Protein AF-W6TGZ0-F1 (afdb_monomer_lite)

Foldseek 3Di:
DDDAPPWDWADLVVLQVCCCPPPVDHDDSVLLVVLCVLLVQWDADPNDTTGIPVLSVLSSFDCVPPVSSVVSSVVSVVVVVVVVVSNVVRVVVVVVVVVVVVVVVVVVVVVVVVVVVVVVVVVVVVVVVVVVVVVVVVVD

Radius of gyration: 32.01 Å; chains: 1; bounding box: 74×24×92 Å

Sequence (140 aa):
MKIIGKTNLYKIGEVVEILKANFNYQKSKSHMCRKASLLNAYITYNNMRFIPECIIGELMTDITIKDLKSQTKANIAKKLAITKKEIQIYDNNIEISNTNDINEIIHETTMQLKQEITQLKQEIIQLKQTIKKQIFTHTK

Organism: NCBI:txid1432657

Structure (mmCIF, N/CA/C/O backbone)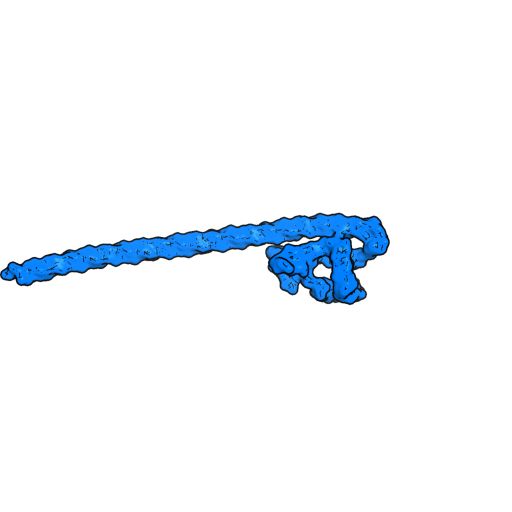:
data_AF-W6TGZ0-F1
#
_entry.id   AF-W6TGZ0-F1
#
loop_
_atom_site.group_PDB
_atom_site.id
_atom_site.type_symbol
_atom_site.label_atom_id
_atom_site.label_alt_id
_atom_site.label_comp_id
_atom_site.label_asym_id
_atom_site.label_entity_id
_atom_site.label_seq_id
_atom_site.pdbx_PDB_ins_code
_atom_site.Cartn_x
_atom_site.Cartn_y
_atom_site.Cartn_z
_atom_site.occupancy
_atom_site.B_iso_or_equiv
_atom_site.auth_seq_id
_atom_site.auth_comp_id
_atom_site.auth_asym_id
_atom_site.auth_atom_id
_atom_site.pdbx_PDB_model_num
ATOM 1 N N . MET A 1 1 ? -7.477 -6.170 -5.003 1.00 89.56 1 MET A N 1
ATOM 2 C CA . MET A 1 1 ? -7.249 -4.723 -4.909 1.00 89.56 1 MET A CA 1
ATOM 3 C C . MET A 1 1 ? -7.587 -4.305 -3.490 1.00 89.56 1 MET A C 1
ATOM 5 O O . MET A 1 1 ? -8.514 -4.872 -2.919 1.00 89.56 1 MET A O 1
ATOM 9 N N . LYS A 1 2 ? -6.837 -3.374 -2.901 1.00 90.88 2 LYS A N 1
ATOM 10 C CA . LYS A 1 2 ? -7.160 -2.767 -1.605 1.00 90.88 2 LYS A CA 1
ATOM 11 C C . LYS A 1 2 ? -7.305 -1.260 -1.791 1.00 90.88 2 LYS A C 1
ATOM 13 O O . LYS A 1 2 ? -6.448 -0.656 -2.423 1.00 90.88 2 LYS A O 1
ATOM 18 N N . ILE A 1 3 ? -8.371 -0.682 -1.249 1.00 91.75 3 ILE A N 1
ATOM 19 C CA . ILE A 1 3 ? -8.640 0.758 -1.306 1.00 91.75 3 ILE A CA 1
ATOM 20 C C . ILE A 1 3 ? -8.407 1.328 0.094 1.00 91.75 3 ILE A C 1
ATOM 22 O O . ILE A 1 3 ? -8.895 0.759 1.070 1.00 91.75 3 ILE A O 1
ATOM 26 N N . ILE A 1 4 ? -7.627 2.403 0.193 1.00 88.12 4 ILE A N 1
ATOM 27 C CA . ILE A 1 4 ? -7.352 3.122 1.444 1.00 88.12 4 ILE A CA 1
ATOM 28 C C . ILE A 1 4 ? -7.537 4.611 1.167 1.00 88.12 4 ILE A C 1
ATOM 30 O O . ILE A 1 4 ? -6.746 5.211 0.435 1.00 88.12 4 ILE A O 1
ATOM 34 N N . GLY A 1 5 ? -8.600 5.207 1.705 1.00 85.38 5 GLY A N 1
ATOM 35 C CA . GLY A 1 5 ? -9.010 6.558 1.328 1.00 85.38 5 GLY A CA 1
ATOM 36 C C . GLY A 1 5 ? -9.222 6.668 -0.186 1.00 85.38 5 GLY A C 1
ATOM 37 O O . GLY A 1 5 ? -10.085 5.997 -0.745 1.00 85.38 5 GLY A O 1
ATOM 38 N N . LYS A 1 6 ? -8.409 7.497 -0.852 1.00 87.12 6 LYS A N 1
ATOM 39 C CA . LYS A 1 6 ? -8.414 7.684 -2.319 1.00 87.12 6 LYS A CA 1
ATOM 40 C C . LYS A 1 6 ? -7.353 6.851 -3.051 1.00 87.12 6 LYS A C 1
ATOM 42 O O . LYS A 1 6 ? -7.227 6.950 -4.268 1.00 87.12 6 LYS A O 1
ATOM 47 N N . THR A 1 7 ? -6.578 6.051 -2.324 1.00 91.25 7 THR A N 1
ATOM 48 C CA . THR A 1 7 ? -5.452 5.295 -2.869 1.00 91.25 7 THR A CA 1
ATOM 49 C C . THR A 1 7 ? -5.857 3.863 -3.168 1.00 91.25 7 THR A C 1
ATOM 51 O O . THR A 1 7 ? -6.220 3.104 -2.267 1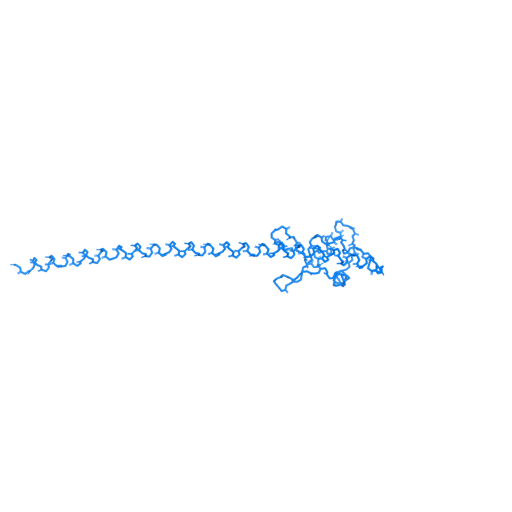.00 91.25 7 THR A O 1
ATOM 54 N N . ASN A 1 8 ? -5.673 3.458 -4.423 1.00 96.19 8 ASN A N 1
ATOM 55 C CA . ASN A 1 8 ? -5.792 2.067 -4.840 1.00 96.19 8 ASN A CA 1
ATOM 56 C C . ASN A 1 8 ? -4.430 1.367 -4.785 1.00 96.19 8 ASN A C 1
ATOM 58 O O . ASN A 1 8 ? -3.431 1.824 -5.349 1.00 96.19 8 ASN A O 1
ATOM 62 N N . LEU A 1 9 ? -4.406 0.231 -4.096 1.00 96.50 9 LEU A N 1
ATOM 63 C CA . LEU A 1 9 ? -3.248 -0.623 -3.889 1.00 96.50 9 LEU A CA 1
ATOM 64 C C . LEU A 1 9 ? -3.475 -1.987 -4.542 1.00 96.50 9 LEU A C 1
ATOM 66 O O . LEU A 1 9 ? -4.465 -2.676 -4.274 1.00 96.50 9 LEU A O 1
ATOM 70 N N . TYR A 1 10 ? -2.511 -2.414 -5.351 1.00 97.75 10 TYR A N 1
ATOM 71 C CA . TYR A 1 10 ? -2.601 -3.641 -6.135 1.00 97.75 10 TYR A CA 1
ATOM 72 C C . TYR A 1 10 ? -1.514 -4.639 -5.747 1.00 97.75 10 TYR A C 1
ATOM 74 O O . TYR A 1 10 ? -0.362 -4.285 -5.482 1.00 97.75 10 TYR A O 1
ATOM 82 N N . LYS A 1 11 ? -1.869 -5.923 -5.724 1.00 96.75 11 LYS A N 1
ATOM 83 C CA . LYS A 1 11 ? -0.897 -7.019 -5.664 1.00 96.75 11 LYS A CA 1
ATOM 84 C C . LYS A 1 11 ? -0.208 -7.149 -7.020 1.00 96.75 11 LYS A C 1
ATOM 86 O O . LYS A 1 11 ? -0.791 -6.852 -8.056 1.00 96.75 11 LYS A O 1
ATOM 91 N N . ILE A 1 12 ? 1.005 -7.702 -7.041 1.00 96.31 12 ILE A N 1
ATOM 92 C CA . ILE A 1 12 ? 1.791 -7.825 -8.283 1.00 96.31 12 ILE A CA 1
ATOM 93 C C . ILE A 1 12 ? 1.061 -8.582 -9.408 1.00 96.31 12 ILE A C 1
ATOM 95 O O . ILE A 1 12 ? 1.254 -8.266 -10.573 1.00 96.31 12 ILE A O 1
ATOM 99 N N . GLY A 1 13 ? 0.219 -9.569 -9.072 1.00 95.31 13 GLY A N 1
ATOM 100 C CA . GLY A 1 13 ? -0.593 -10.276 -10.069 1.00 95.31 13 GLY A CA 1
ATOM 101 C C . GLY A 1 13 ? -1.627 -9.364 -10.730 1.00 95.31 13 GLY A C 1
ATOM 102 O O . GLY A 1 13 ? -1.788 -9.405 -11.937 1.00 95.31 13 GLY A O 1
ATOM 103 N N . GLU A 1 14 ? -2.249 -8.481 -9.955 1.00 97.06 14 GLU A N 1
ATOM 104 C CA . GLU A 1 14 ? -3.238 -7.515 -10.446 1.00 97.06 14 GLU A CA 1
ATOM 105 C C . GLU A 1 14 ? -2.564 -6.440 -11.306 1.00 97.06 14 GLU A C 1
ATOM 107 O O . GLU A 1 14 ? -3.084 -6.061 -12.347 1.00 97.06 14 GLU A O 1
ATOM 112 N N . VAL A 1 15 ? -1.356 -6.014 -10.926 1.00 97.12 15 VAL A N 1
ATOM 113 C CA . VAL A 1 15 ? -0.543 -5.087 -11.727 1.00 97.12 15 VAL A CA 1
ATOM 114 C C . VAL A 1 15 ? -0.212 -5.664 -13.104 1.00 97.12 15 VAL A C 1
ATOM 116 O O . VAL A 1 15 ? -0.246 -4.932 -14.087 1.00 97.12 15 VAL A O 1
ATOM 119 N N . VAL A 1 16 ? 0.092 -6.964 -13.199 1.00 97.00 16 VAL A N 1
ATOM 120 C CA . VAL A 1 16 ? 0.333 -7.631 -14.493 1.00 97.00 16 VAL A CA 1
ATOM 121 C C . VAL A 1 16 ? -0.910 -7.557 -15.380 1.00 97.00 16 VAL A C 1
ATOM 123 O O . VAL A 1 16 ? -0.785 -7.226 -16.558 1.00 97.00 16 VAL A O 1
ATOM 126 N N . GLU A 1 17 ? -2.094 -7.814 -14.821 1.00 96.56 17 GLU A N 1
ATOM 127 C CA . GLU A 1 17 ? -3.350 -7.731 -15.574 1.00 96.56 17 GLU A CA 1
ATOM 128 C C . GLU A 1 17 ? -3.656 -6.296 -16.023 1.00 96.56 17 GLU A C 1
ATOM 130 O O . GLU A 1 17 ? -4.007 -6.088 -17.181 1.00 96.56 17 GLU A O 1
ATOM 135 N N . ILE A 1 18 ? -3.432 -5.292 -15.165 1.00 96.12 18 ILE A N 1
ATOM 136 C CA . ILE A 1 18 ? -3.604 -3.871 -15.519 1.00 96.12 18 ILE A CA 1
ATOM 137 C C . ILE A 1 18 ? -2.647 -3.466 -16.643 1.00 96.12 18 ILE A C 1
ATOM 139 O O . ILE A 1 18 ? -3.054 -2.822 -17.607 1.00 96.12 18 ILE A O 1
ATOM 143 N N . LEU A 1 19 ? -1.374 -3.854 -16.544 1.00 96.06 19 LEU A N 1
ATOM 144 C CA . LEU A 1 19 ? -0.369 -3.556 -17.565 1.00 96.06 19 LEU A CA 1
ATOM 145 C C . LEU A 1 19 ? -0.715 -4.192 -18.915 1.00 96.06 19 LEU A C 1
ATOM 147 O O . LEU A 1 19 ? -0.557 -3.560 -19.961 1.00 96.06 19 LEU A O 1
ATOM 151 N N . LYS A 1 20 ? -1.237 -5.419 -18.892 1.00 95.81 20 LYS A N 1
ATOM 152 C CA . LYS A 1 20 ? -1.714 -6.107 -20.089 1.00 95.81 20 LYS A CA 1
ATOM 153 C C . LYS A 1 20 ? -2.943 -5.416 -20.685 1.00 95.81 20 LYS A C 1
ATOM 155 O O . LYS A 1 20 ? -2.940 -5.142 -21.879 1.00 95.81 20 LYS A O 1
ATOM 160 N N . ALA A 1 21 ? -3.963 -5.134 -19.876 1.00 95.31 21 ALA A N 1
ATOM 161 C CA . ALA A 1 21 ? -5.237 -4.593 -20.346 1.00 95.31 21 ALA A CA 1
ATOM 162 C C . ALA A 1 21 ? -5.130 -3.136 -20.822 1.00 95.31 21 ALA A C 1
ATOM 164 O O . ALA A 1 21 ? -5.647 -2.799 -21.882 1.00 95.31 21 ALA A O 1
ATOM 165 N N . ASN A 1 22 ? -4.429 -2.285 -20.069 1.00 94.94 22 ASN A N 1
ATOM 166 C CA . ASN A 1 22 ? -4.457 -0.836 -20.290 1.00 94.94 22 ASN A CA 1
ATOM 167 C C . ASN A 1 22 ? -3.288 -0.333 -21.141 1.00 94.94 22 ASN A C 1
ATOM 169 O O . ASN A 1 22 ? -3.365 0.755 -21.704 1.00 94.94 22 ASN A O 1
ATOM 173 N N . PHE A 1 23 ? -2.197 -1.100 -21.223 1.00 91.25 23 PHE A N 1
ATOM 174 C CA . PHE A 1 23 ? -0.963 -0.658 -21.879 1.00 91.25 23 PHE A CA 1
ATOM 175 C C . PHE A 1 23 ? -0.411 -1.664 -22.894 1.00 91.25 23 PHE A C 1
ATOM 177 O O . PHE A 1 23 ? 0.671 -1.445 -23.438 1.00 91.25 23 PHE A O 1
ATOM 184 N N . ASN A 1 24 ? -1.112 -2.780 -23.135 1.00 93.44 24 ASN A N 1
ATOM 185 C CA . ASN A 1 24 ? -0.637 -3.891 -23.967 1.00 93.44 24 ASN A CA 1
ATOM 186 C C . ASN A 1 24 ? 0.777 -4.379 -23.571 1.00 93.44 24 ASN A C 1
ATOM 188 O O . ASN A 1 24 ? 1.559 -4.860 -24.394 1.00 93.44 24 ASN A O 1
ATOM 192 N N . TYR A 1 25 ? 1.139 -4.230 -22.292 1.00 93.56 25 TYR A N 1
ATOM 193 C CA . TYR A 1 25 ? 2.474 -4.531 -21.791 1.00 93.56 25 TYR A CA 1
ATOM 194 C C . TYR A 1 25 ? 2.486 -5.901 -21.114 1.00 93.56 25 TYR A C 1
ATOM 196 O O . TYR A 1 25 ? 2.219 -6.055 -19.921 1.00 93.56 25 TYR A O 1
ATOM 204 N N . GLN A 1 26 ? 2.804 -6.928 -21.902 1.00 93.31 26 GLN A N 1
ATOM 205 C CA . GLN A 1 26 ? 2.804 -8.317 -21.456 1.00 93.31 26 GLN A CA 1
ATOM 206 C C . GLN A 1 26 ? 4.167 -8.741 -20.898 1.00 93.31 26 GLN A C 1
ATOM 208 O O . GLN A 1 26 ? 5.152 -8.906 -21.622 1.00 93.31 26 GLN A O 1
ATOM 213 N N . LYS A 1 27 ? 4.226 -8.964 -19.583 1.00 92.62 27 LYS A N 1
ATOM 214 C CA . LYS A 1 27 ? 5.377 -9.568 -18.898 1.00 92.62 27 LYS A CA 1
ATOM 215 C C . LYS A 1 27 ? 4.906 -10.557 -17.842 1.00 92.62 27 LYS A C 1
ATOM 217 O O . LYS A 1 27 ? 3.827 -10.415 -17.277 1.00 92.62 27 LYS A O 1
ATOM 222 N N . SER A 1 28 ? 5.744 -11.545 -17.540 1.00 94.50 28 SER A N 1
ATOM 223 C CA . SER A 1 28 ? 5.446 -12.509 -16.483 1.00 94.50 28 SER A CA 1
ATOM 224 C C . SER A 1 28 ? 5.409 -11.843 -15.104 1.00 94.50 28 SER A C 1
ATOM 226 O O . SER A 1 28 ? 6.111 -10.861 -14.831 1.00 94.50 28 SER A O 1
ATOM 228 N N . LYS A 1 29 ? 4.650 -12.443 -14.183 1.00 94.88 29 LYS A N 1
ATOM 229 C CA . LYS A 1 29 ? 4.603 -12.034 -12.772 1.00 94.88 29 LYS A CA 1
ATOM 230 C C . LYS A 1 29 ? 5.988 -12.022 -12.118 1.00 94.88 29 LYS A C 1
ATOM 232 O O . LYS A 1 29 ? 6.280 -11.121 -11.337 1.00 94.88 29 LYS A O 1
ATOM 237 N N . SER A 1 30 ? 6.855 -12.983 -12.448 1.00 95.56 30 SER A N 1
ATOM 238 C CA . SER A 1 30 ? 8.229 -13.044 -11.928 1.00 95.56 30 SER A CA 1
ATOM 239 C C . SER A 1 30 ? 9.080 -11.870 -12.417 1.00 95.56 30 SER A C 1
ATOM 241 O O . SER A 1 30 ? 9.758 -11.224 -11.614 1.00 95.56 30 SER A O 1
ATOM 243 N N . HIS A 1 31 ? 8.987 -11.530 -13.705 1.00 94.69 31 HIS A N 1
ATOM 244 C CA . HIS A 1 31 ? 9.672 -10.373 -14.275 1.00 94.69 31 HIS A CA 1
ATOM 245 C C . HIS A 1 31 ? 9.170 -9.063 -13.649 1.00 94.69 31 HIS A C 1
ATOM 247 O O . HIS A 1 31 ? 9.975 -8.219 -13.254 1.00 94.69 31 HIS A O 1
ATOM 253 N N . MET A 1 32 ? 7.851 -8.900 -13.500 1.00 95.62 32 MET A N 1
ATOM 254 C CA . MET A 1 32 ? 7.270 -7.731 -12.828 1.00 95.62 32 MET A CA 1
ATOM 255 C C . MET A 1 32 ? 7.672 -7.639 -11.360 1.00 95.62 32 MET A C 1
ATOM 257 O O . MET A 1 32 ? 8.053 -6.561 -10.912 1.00 95.62 32 MET A O 1
ATOM 261 N N . CYS A 1 33 ? 7.695 -8.755 -10.631 1.00 95.50 33 CYS A N 1
ATOM 262 C CA . CYS A 1 33 ? 8.151 -8.779 -9.245 1.00 95.50 33 CYS A CA 1
ATOM 263 C C . CYS A 1 33 ? 9.597 -8.277 -9.120 1.00 95.50 33 CYS A C 1
ATOM 265 O O . CYS A 1 33 ? 9.876 -7.387 -8.314 1.00 95.50 33 CYS A O 1
ATOM 267 N N . ARG A 1 34 ? 10.509 -8.782 -9.966 1.00 95.19 34 ARG A N 1
ATOM 268 C CA . ARG A 1 34 ? 11.913 -8.344 -9.995 1.00 95.19 34 ARG A CA 1
ATOM 269 C C . ARG A 1 34 ? 12.040 -6.864 -10.353 1.00 95.19 34 ARG A C 1
ATOM 271 O O . ARG A 1 34 ? 12.814 -6.155 -9.715 1.00 95.19 34 ARG A O 1
ATOM 278 N N . LYS A 1 35 ? 11.281 -6.395 -11.346 1.00 95.25 35 LYS A N 1
ATOM 279 C CA . LYS A 1 35 ? 11.306 -4.996 -11.793 1.00 95.25 35 LYS A CA 1
ATOM 280 C C . LYS A 1 35 ? 10.788 -4.042 -10.714 1.00 95.25 35 LYS A C 1
ATOM 282 O O . LYS A 1 35 ? 11.465 -3.067 -10.404 1.00 95.25 35 LYS A O 1
ATOM 287 N N . ALA A 1 36 ? 9.658 -4.362 -10.087 1.00 96.50 36 ALA A N 1
ATOM 288 C CA . ALA A 1 36 ? 9.101 -3.589 -8.981 1.00 96.50 36 ALA A CA 1
ATOM 289 C C . ALA A 1 36 ? 10.064 -3.525 -7.782 1.00 96.50 36 ALA A C 1
ATOM 291 O O . ALA A 1 36 ? 10.279 -2.448 -7.228 1.00 96.50 36 ALA A O 1
ATOM 292 N N . SER A 1 37 ? 10.713 -4.644 -7.434 1.00 96.25 37 SER A N 1
ATOM 293 C CA . SER A 1 37 ? 11.757 -4.669 -6.399 1.00 96.25 37 SER A CA 1
ATOM 294 C C . SER A 1 37 ? 12.948 -3.795 -6.778 1.00 96.25 37 SER A C 1
ATOM 296 O O . SER A 1 37 ? 13.418 -3.007 -5.966 1.00 96.25 37 SER A O 1
ATOM 298 N N . LEU A 1 38 ? 13.418 -3.882 -8.026 1.00 95.88 38 LEU A N 1
ATOM 299 C CA . LEU A 1 38 ? 14.547 -3.083 -8.495 1.00 95.88 38 LEU A CA 1
ATOM 300 C C . LEU A 1 38 ? 14.259 -1.584 -8.406 1.00 95.88 38 LEU A C 1
ATOM 302 O O . LEU A 1 38 ? 15.168 -0.822 -8.080 1.00 95.88 38 LEU A O 1
ATOM 306 N N . LEU A 1 39 ? 13.029 -1.179 -8.721 1.00 96.75 39 LEU A N 1
ATOM 307 C CA . LEU A 1 39 ? 12.558 0.203 -8.720 1.00 96.75 39 LEU A CA 1
ATOM 308 C C . LEU A 1 39 ? 12.086 0.701 -7.343 1.00 96.75 39 LEU A C 1
ATOM 310 O O . LEU A 1 39 ? 11.732 1.870 -7.233 1.00 96.75 39 LEU A O 1
ATOM 314 N N . ASN A 1 40 ? 12.115 -0.139 -6.300 1.00 96.25 40 ASN A N 1
ATOM 315 C CA . ASN A 1 40 ? 11.563 0.164 -4.973 1.00 96.25 40 ASN A CA 1
ATOM 316 C C . ASN A 1 40 ? 10.088 0.609 -5.024 1.00 96.25 40 ASN A C 1
ATOM 318 O O . ASN A 1 40 ? 9.680 1.513 -4.304 1.00 96.25 40 ASN A O 1
ATOM 322 N N . ALA A 1 41 ? 9.287 -0.037 -5.874 1.00 97.38 41 ALA A N 1
ATOM 323 C CA . ALA A 1 41 ? 7.895 0.326 -6.147 1.00 97.38 41 ALA A CA 1
ATOM 324 C C . ALA A 1 41 ? 6.885 -0.182 -5.098 1.00 97.38 41 ALA A C 1
ATOM 326 O O . ALA A 1 41 ? 5.684 0.019 -5.245 1.00 97.38 41 ALA A O 1
ATOM 327 N N . TYR A 1 42 ? 7.335 -0.879 -4.056 1.00 97.44 42 TYR A N 1
ATOM 328 C CA . TYR A 1 42 ? 6.428 -1.458 -3.070 1.00 97.44 42 TYR A CA 1
ATOM 329 C C . TYR A 1 42 ? 6.131 -0.508 -1.913 1.00 97.44 42 TYR A C 1
ATOM 331 O O . TYR A 1 42 ? 7.022 0.151 -1.374 1.00 97.44 42 TYR A O 1
ATOM 339 N N . ILE A 1 43 ? 4.883 -0.548 -1.459 1.00 95.25 43 ILE A N 1
ATOM 340 C CA . ILE A 1 43 ? 4.459 -0.077 -0.146 1.00 95.25 43 ILE A CA 1
ATOM 341 C C . ILE A 1 43 ? 4.043 -1.279 0.704 1.00 95.25 43 ILE A C 1
ATOM 343 O O . ILE A 1 43 ? 3.404 -2.208 0.205 1.00 95.25 43 ILE A O 1
ATOM 347 N N . THR A 1 44 ? 4.426 -1.286 1.978 1.00 94.06 44 THR A N 1
ATOM 348 C CA . THR A 1 44 ? 3.977 -2.304 2.933 1.00 94.06 44 THR A CA 1
ATOM 349 C C . THR A 1 44 ? 2.789 -1.751 3.706 1.00 94.06 44 THR A C 1
ATOM 351 O O . THR A 1 44 ? 2.899 -0.679 4.293 1.00 94.06 44 THR A O 1
ATOM 354 N N . TYR A 1 45 ? 1.679 -2.483 3.717 1.00 90.94 45 TYR A N 1
ATOM 355 C CA . TYR A 1 45 ? 0.492 -2.172 4.511 1.00 90.94 45 TYR A CA 1
ATOM 356 C C . TYR A 1 45 ? -0.080 -3.472 5.081 1.00 90.94 45 TYR A C 1
ATOM 358 O O . TYR A 1 45 ? -0.225 -4.452 4.347 1.00 90.94 45 TYR A O 1
ATOM 366 N N . ASN A 1 46 ? -0.370 -3.515 6.383 1.00 88.88 46 ASN A N 1
ATOM 367 C CA . ASN A 1 46 ? -0.792 -4.724 7.111 1.00 88.88 46 ASN A CA 1
ATOM 368 C C . ASN A 1 46 ? 0.089 -5.952 6.794 1.00 88.88 46 ASN A C 1
ATOM 370 O O . ASN A 1 46 ? -0.416 -7.002 6.399 1.00 88.88 46 ASN A O 1
ATOM 374 N N . ASN A 1 47 ? 1.415 -5.792 6.893 1.00 90.50 47 ASN A N 1
ATOM 375 C CA . ASN A 1 47 ? 2.432 -6.822 6.614 1.00 90.50 47 ASN A CA 1
ATOM 376 C C . ASN A 1 47 ? 2.426 -7.412 5.189 1.00 90.50 47 ASN A C 1
ATOM 378 O O . ASN A 1 47 ? 3.151 -8.364 4.904 1.00 90.50 47 ASN A O 1
ATOM 382 N N . MET A 1 48 ? 1.664 -6.828 4.264 1.00 92.56 48 MET A N 1
ATOM 383 C CA . MET A 1 48 ? 1.618 -7.227 2.861 1.00 92.56 48 MET A CA 1
ATOM 384 C C . MET A 1 48 ? 2.189 -6.132 1.965 1.00 92.56 48 MET A C 1
ATOM 386 O O . MET A 1 48 ? 2.062 -4.942 2.248 1.00 92.56 48 MET A O 1
ATOM 390 N N . ARG A 1 49 ? 2.816 -6.540 0.857 1.00 94.94 49 ARG A N 1
ATOM 391 C CA . ARG A 1 49 ? 3.373 -5.621 -0.142 1.00 94.94 49 ARG A CA 1
ATOM 392 C C . ARG A 1 49 ? 2.368 -5.351 -1.251 1.00 94.94 49 ARG A C 1
ATOM 394 O O . ARG A 1 49 ? 1.834 -6.285 -1.851 1.00 94.94 49 ARG A O 1
ATOM 401 N N . PHE A 1 50 ? 2.198 -4.077 -1.562 1.00 97.38 50 PHE A N 1
ATOM 402 C CA . PHE A 1 50 ? 1.344 -3.583 -2.631 1.00 97.38 50 PHE A CA 1
ATOM 403 C C . PHE A 1 50 ? 2.097 -2.595 -3.518 1.00 97.38 50 PHE A C 1
ATOM 405 O O . PHE A 1 50 ? 3.145 -2.075 -3.137 1.00 97.38 50 PHE A O 1
ATOM 412 N N . ILE A 1 51 ? 1.546 -2.333 -4.696 1.00 97.69 51 ILE A N 1
ATOM 413 C CA . ILE A 1 51 ? 1.988 -1.300 -5.630 1.00 97.69 51 ILE A CA 1
ATOM 414 C C . ILE A 1 51 ? 0.827 -0.310 -5.780 1.00 97.69 51 ILE A C 1
ATOM 416 O O . ILE A 1 51 ? -0.275 -0.738 -6.137 1.00 97.69 51 ILE A O 1
ATOM 420 N N . PRO A 1 52 ? 1.033 0.982 -5.487 1.00 97.06 52 PRO A N 1
ATOM 421 C CA . PRO A 1 52 ? 0.021 2.003 -5.729 1.00 97.06 52 PRO A CA 1
ATOM 422 C C . PRO A 1 52 ? -0.279 2.194 -7.215 1.00 97.06 52 PRO A C 1
ATOM 424 O O . PRO A 1 52 ? 0.621 2.127 -8.051 1.00 97.06 52 PRO A O 1
ATOM 427 N N . GLU A 1 53 ? -1.535 2.496 -7.537 1.00 96.00 53 GLU A N 1
ATOM 428 C CA . GLU A 1 53 ? -1.978 2.745 -8.917 1.00 96.00 53 GLU A CA 1
ATOM 429 C C . GLU A 1 53 ? -1.138 3.800 -9.636 1.00 96.00 53 GLU A C 1
ATOM 431 O O . GLU A 1 53 ? -0.729 3.623 -10.782 1.00 96.00 53 GLU A O 1
ATOM 436 N N . CYS A 1 54 ? -0.832 4.883 -8.920 1.00 94.94 54 CYS A N 1
ATOM 437 C CA . CYS A 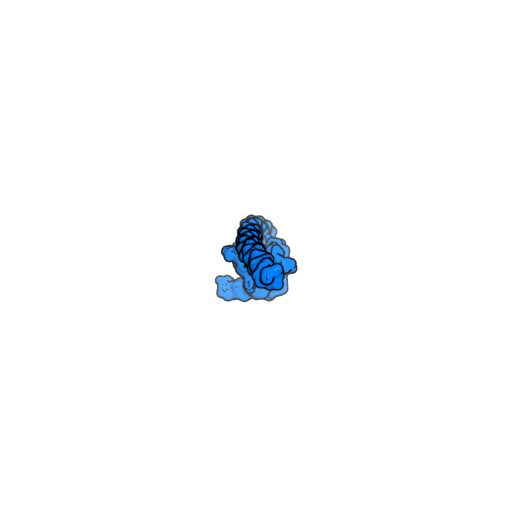1 54 ? -0.177 6.070 -9.452 1.00 94.94 54 CYS A CA 1
ATOM 438 C C . CYS A 1 54 ? 1.245 5.825 -9.979 1.00 94.94 54 CYS A C 1
ATOM 440 O O . CYS A 1 54 ? 1.797 6.727 -10.614 1.00 94.94 54 CYS A O 1
ATOM 442 N N . ILE A 1 55 ? 1.831 4.650 -9.710 1.00 96.56 55 ILE A N 1
ATOM 443 C CA . ILE A 1 55 ? 3.167 4.256 -10.171 1.00 96.56 55 ILE A CA 1
ATOM 444 C C . ILE A 1 55 ? 3.174 3.037 -11.112 1.00 96.56 55 ILE A C 1
ATOM 446 O O . ILE A 1 55 ? 4.245 2.531 -11.451 1.00 96.56 55 ILE A O 1
ATOM 450 N N . ILE A 1 56 ? 2.006 2.503 -11.499 1.00 96.31 56 ILE A N 1
ATOM 451 C CA . ILE A 1 56 ? 1.942 1.312 -12.365 1.00 96.31 56 ILE A CA 1
ATOM 452 C C . ILE A 1 56 ? 2.596 1.597 -13.722 1.00 96.31 56 ILE A C 1
ATOM 454 O O . ILE A 1 56 ? 3.337 0.754 -14.230 1.00 96.31 56 ILE A O 1
ATOM 458 N N . GLY A 1 57 ? 2.384 2.791 -14.283 1.00 93.69 57 GLY A N 1
ATOM 459 C CA . GLY A 1 57 ? 2.948 3.173 -15.579 1.00 93.69 57 GLY A CA 1
ATOM 460 C C . GLY A 1 57 ? 4.479 3.161 -15.598 1.00 93.69 57 GLY A C 1
ATOM 461 O O . GLY A 1 57 ? 5.097 2.690 -16.550 1.00 93.69 57 GLY A O 1
ATOM 462 N N . GLU A 1 58 ? 5.113 3.576 -14.506 1.00 95.12 58 GLU A N 1
ATOM 463 C CA . GLU A 1 58 ? 6.566 3.598 -14.330 1.00 95.12 58 GLU A CA 1
ATOM 464 C C . GLU A 1 58 ? 7.196 2.202 -14.352 1.00 95.12 58 GLU A C 1
ATOM 466 O O . GLU A 1 58 ? 8.392 2.051 -14.614 1.00 95.12 58 GLU A O 1
ATOM 471 N N . LEU A 1 59 ? 6.407 1.148 -14.127 1.00 95.12 59 LEU A N 1
ATOM 472 C CA . LEU A 1 59 ? 6.880 -0.227 -14.264 1.00 95.12 59 LEU A CA 1
ATOM 473 C C . LEU A 1 59 ? 7.088 -0.636 -15.723 1.00 95.12 59 LEU A C 1
ATOM 475 O O . LEU A 1 59 ? 7.679 -1.688 -15.977 1.00 95.12 59 LEU A O 1
ATOM 479 N N . MET A 1 60 ? 6.670 0.174 -16.692 1.00 94.00 60 MET A N 1
ATOM 480 C CA . MET A 1 60 ? 6.971 -0.053 -18.104 1.00 94.00 60 MET A CA 1
ATOM 481 C C . MET A 1 60 ? 8.359 0.458 -18.496 1.00 94.00 60 MET A C 1
ATOM 483 O O . MET A 1 60 ? 8.946 -0.097 -19.420 1.00 94.00 60 MET A O 1
ATOM 487 N N . THR A 1 61 ? 8.954 1.391 -17.742 1.00 92.44 61 THR A N 1
ATOM 488 C CA . THR A 1 61 ? 10.217 2.051 -18.114 1.00 92.44 61 THR A CA 1
ATOM 489 C C . THR A 1 61 ? 11.356 1.074 -18.377 1.00 92.44 61 THR A C 1
ATOM 491 O O . THR A 1 61 ? 11.526 0.089 -17.650 1.00 92.44 61 THR A O 1
ATOM 494 N N . ASP A 1 62 ? 12.175 1.350 -19.387 1.00 89.56 62 ASP A N 1
ATOM 495 C CA . ASP A 1 62 ? 13.397 0.592 -19.609 1.00 89.56 62 ASP A CA 1
ATOM 496 C C . ASP A 1 62 ? 14.401 0.831 -18.469 1.00 89.56 62 ASP A C 1
ATOM 498 O O . ASP A 1 62 ? 14.842 1.947 -18.199 1.00 89.56 62 ASP A O 1
ATOM 502 N N . ILE A 1 63 ? 14.740 -0.251 -17.771 1.00 90.31 63 ILE A N 1
ATOM 503 C CA . ILE A 1 63 ? 15.637 -0.248 -16.612 1.00 90.31 63 ILE A CA 1
ATOM 504 C C . ILE A 1 63 ? 17.089 -0.575 -16.977 1.00 90.31 63 ILE A C 1
ATOM 506 O O . ILE A 1 63 ? 17.941 -0.575 -16.084 1.00 90.31 63 ILE A O 1
ATOM 510 N N . THR A 1 64 ? 17.369 -0.891 -18.245 1.00 91.06 64 THR A N 1
ATOM 511 C CA . THR A 1 64 ? 18.730 -1.135 -18.746 1.00 91.06 64 THR A CA 1
ATOM 512 C C . THR A 1 64 ? 19.512 0.173 -18.866 1.00 91.06 64 THR A C 1
ATOM 514 O O . THR A 1 64 ? 20.703 0.215 -18.557 1.00 91.06 64 THR A O 1
ATOM 517 N N . ILE A 1 65 ? 18.820 1.267 -19.192 1.00 93.75 65 ILE A N 1
ATOM 518 C CA . ILE A 1 65 ? 19.383 2.614 -19.254 1.00 93.75 65 ILE A CA 1
ATOM 519 C C . ILE A 1 65 ? 19.485 3.179 -17.832 1.00 93.75 65 ILE A C 1
ATOM 521 O O . ILE A 1 65 ? 18.481 3.431 -17.158 1.00 93.75 65 ILE A O 1
ATOM 525 N N . LYS A 1 66 ? 20.722 3.379 -17.358 1.00 92.12 66 LYS A N 1
ATOM 526 C CA . LYS A 1 66 ? 21.026 3.774 -15.971 1.00 92.12 66 LYS A CA 1
ATOM 527 C C . LYS A 1 66 ? 20.331 5.074 -15.558 1.00 92.12 66 LYS A C 1
ATOM 529 O O . LYS A 1 66 ? 19.770 5.130 -14.461 1.00 92.12 66 LYS A O 1
ATOM 534 N N . ASP A 1 67 ? 20.328 6.075 -16.433 1.00 93.06 67 ASP A N 1
ATOM 535 C CA . ASP A 1 67 ? 19.746 7.386 -16.137 1.00 93.06 67 ASP A CA 1
ATOM 536 C C . ASP A 1 67 ? 18.221 7.314 -16.041 1.00 93.06 67 ASP A C 1
ATOM 538 O O . ASP A 1 67 ? 17.654 7.762 -15.043 1.00 93.06 67 ASP A O 1
ATOM 542 N N . LEU A 1 68 ? 17.557 6.636 -16.987 1.00 93.25 68 LEU A N 1
ATOM 543 C CA . LEU A 1 68 ? 16.107 6.407 -16.941 1.00 93.25 68 LEU A CA 1
ATOM 544 C C . LEU A 1 68 ? 15.696 5.614 -15.701 1.00 93.25 68 LEU A C 1
ATOM 546 O O . LEU A 1 68 ? 14.725 5.963 -15.030 1.00 93.25 68 LEU A O 1
ATOM 550 N N . LYS A 1 69 ? 16.461 4.580 -15.339 1.00 94.31 69 LYS A N 1
ATOM 551 C CA . LYS A 1 69 ? 16.247 3.827 -14.099 1.00 94.31 69 LYS A CA 1
ATOM 552 C C . LYS A 1 69 ? 16.355 4.730 -12.870 1.00 94.31 69 LYS A C 1
ATOM 554 O O . LYS A 1 69 ? 15.524 4.621 -11.970 1.00 94.31 69 LYS A O 1
ATOM 559 N N . SER A 1 70 ? 17.367 5.595 -12.810 1.00 95.31 70 SER A N 1
ATOM 560 C CA . SER A 1 70 ? 17.576 6.515 -11.686 1.00 95.31 70 SER A CA 1
ATOM 561 C C . SER A 1 70 ? 16.437 7.533 -11.569 1.00 95.31 70 SER A C 1
ATOM 563 O O . SER A 1 70 ? 15.840 7.682 -10.502 1.00 95.31 70 SER A O 1
ATOM 565 N N . GLN A 1 71 ? 16.055 8.155 -12.686 1.00 96.00 71 GLN A N 1
ATOM 566 C CA . GLN A 1 71 ? 14.943 9.106 -12.750 1.00 96.00 71 GLN A CA 1
ATOM 567 C C . GLN A 1 71 ? 13.614 8.446 -12.368 1.00 96.00 71 GLN A C 1
ATOM 569 O O . GLN A 1 71 ? 12.858 8.981 -11.558 1.00 96.00 71 GLN A O 1
ATOM 574 N N . THR A 1 72 ? 13.359 7.239 -12.876 1.00 96.69 72 THR A N 1
ATOM 575 C CA . THR A 1 72 ? 12.148 6.473 -12.556 1.00 96.69 72 THR A CA 1
ATOM 576 C C . THR A 1 72 ? 12.084 6.141 -11.071 1.00 96.69 72 THR A C 1
ATOM 578 O O . THR A 1 72 ? 11.042 6.326 -10.448 1.00 96.69 72 THR A O 1
ATOM 581 N N . LYS A 1 73 ? 13.203 5.725 -10.462 1.00 97.44 73 LYS A N 1
ATOM 582 C CA . LYS A 1 73 ? 13.281 5.513 -9.008 1.00 97.44 73 LYS A CA 1
ATOM 583 C C . LYS A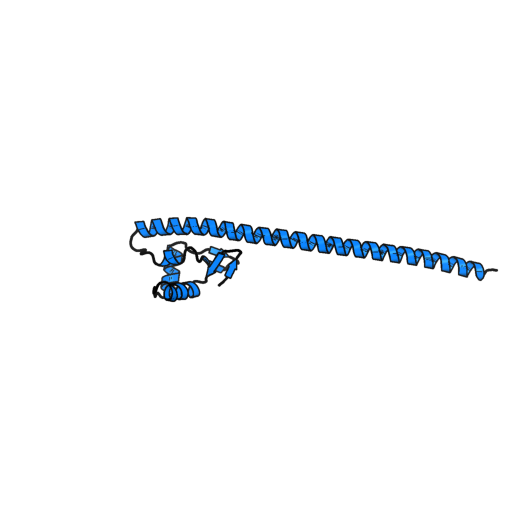 1 73 ? 12.954 6.777 -8.223 1.00 97.44 73 LYS A C 1
ATOM 585 O O . LYS A 1 73 ? 12.203 6.703 -7.255 1.00 97.44 73 LYS A O 1
ATOM 590 N N . ALA A 1 74 ? 13.501 7.921 -8.628 1.00 97.31 74 ALA A N 1
ATOM 591 C CA . ALA A 1 74 ? 13.232 9.191 -7.965 1.00 97.31 74 ALA A CA 1
ATOM 592 C C . ALA A 1 74 ? 11.747 9.582 -8.071 1.00 97.31 74 ALA A C 1
ATOM 594 O O . ALA A 1 74 ? 11.146 10.000 -7.081 1.00 97.31 74 ALA A O 1
ATOM 595 N N . ASN A 1 75 ? 11.134 9.388 -9.241 1.00 97.12 75 ASN A N 1
ATOM 596 C CA . ASN A 1 75 ? 9.714 9.667 -9.461 1.00 97.12 75 ASN A CA 1
ATOM 597 C C . ASN A 1 75 ? 8.810 8.737 -8.642 1.00 97.12 75 ASN A C 1
ATOM 599 O O . ASN A 1 75 ? 7.903 9.214 -7.958 1.00 97.12 75 ASN A O 1
ATOM 603 N N . ILE A 1 76 ? 9.105 7.434 -8.631 1.00 97.75 76 ILE A N 1
ATOM 604 C CA . ILE A 1 76 ? 8.410 6.452 -7.790 1.00 97.75 76 ILE A CA 1
ATOM 605 C C . ILE A 1 76 ? 8.536 6.837 -6.315 1.00 97.75 76 ILE A C 1
ATOM 607 O O . ILE A 1 76 ? 7.531 6.874 -5.614 1.00 97.75 76 ILE A O 1
ATOM 611 N N . ALA A 1 77 ? 9.734 7.184 -5.836 1.00 97.69 77 ALA A N 1
ATOM 612 C CA . ALA A 1 77 ? 9.946 7.562 -4.440 1.00 97.69 77 ALA A CA 1
ATOM 613 C C . ALA A 1 77 ? 9.107 8.783 -4.029 1.00 97.69 77 ALA A C 1
ATOM 615 O O . ALA A 1 77 ? 8.489 8.768 -2.963 1.00 97.69 77 ALA A O 1
ATOM 616 N N . LYS A 1 78 ? 9.027 9.810 -4.888 1.00 97.62 78 LYS A N 1
ATOM 617 C CA . LYS A 1 78 ? 8.174 10.989 -4.662 1.00 97.62 78 LYS A CA 1
ATOM 618 C C . LYS A 1 78 ? 6.697 10.602 -4.560 1.00 97.62 78 LYS A C 1
ATOM 620 O O . LYS A 1 78 ? 6.033 10.988 -3.601 1.00 97.62 78 LYS A O 1
ATOM 625 N N . LYS A 1 79 ? 6.198 9.801 -5.506 1.00 97.19 79 LYS A N 1
ATOM 626 C CA . LYS A 1 79 ? 4.802 9.338 -5.516 1.00 97.19 79 LYS A CA 1
ATOM 627 C C . LYS A 1 79 ? 4.479 8.458 -4.306 1.00 97.19 79 LYS A C 1
ATOM 629 O O . LYS A 1 79 ? 3.472 8.681 -3.644 1.00 97.19 79 LYS A O 1
ATOM 634 N N . LEU A 1 80 ? 5.374 7.540 -3.937 1.00 96.69 80 LEU A N 1
ATOM 635 C CA . LEU A 1 80 ? 5.223 6.709 -2.740 1.00 96.69 80 LEU A CA 1
ATOM 636 C C . LEU A 1 80 ? 5.206 7.533 -1.449 1.00 96.69 80 LEU A C 1
ATOM 638 O O . LEU A 1 80 ? 4.483 7.177 -0.523 1.00 96.69 80 LEU A O 1
ATOM 642 N N . ALA A 1 81 ? 5.985 8.614 -1.361 1.00 96.12 81 ALA A N 1
ATOM 643 C CA . ALA A 1 81 ? 5.960 9.497 -0.197 1.00 96.12 81 ALA A CA 1
ATOM 644 C C . ALA A 1 81 ? 4.599 10.194 -0.036 1.00 96.12 81 ALA A C 1
ATOM 646 O O . ALA A 1 81 ? 4.107 10.305 1.085 1.00 96.12 81 ALA A O 1
ATOM 647 N N . ILE A 1 82 ? 3.977 10.615 -1.142 1.00 95.25 82 ILE A N 1
ATOM 648 C CA . ILE A 1 82 ? 2.621 11.185 -1.140 1.00 95.25 82 ILE A CA 1
ATOM 649 C C . ILE A 1 82 ? 1.611 10.121 -0.703 1.00 95.25 82 ILE A C 1
ATOM 651 O O . ILE A 1 82 ? 0.903 10.324 0.278 1.00 95.25 82 ILE A O 1
ATOM 655 N N . THR A 1 83 ? 1.633 8.943 -1.331 1.00 94.81 83 THR A N 1
ATOM 656 C CA . THR A 1 83 ? 0.718 7.845 -0.992 1.00 94.81 83 THR A CA 1
ATOM 657 C C . THR A 1 83 ? 0.828 7.404 0.469 1.00 94.81 83 THR A C 1
ATOM 659 O O . THR A 1 83 ? -0.182 7.135 1.113 1.00 94.81 83 THR A O 1
ATOM 662 N N . LYS A 1 84 ? 2.042 7.352 1.032 1.00 94.25 84 LYS A N 1
ATOM 663 C CA . LYS A 1 84 ? 2.242 7.043 2.458 1.00 94.25 84 LYS A CA 1
ATOM 664 C C . LYS A 1 84 ? 1.575 8.073 3.366 1.00 94.25 84 LYS A C 1
A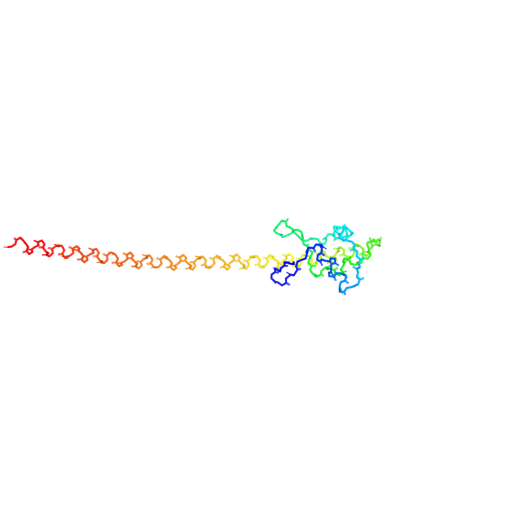TOM 666 O O . LYS A 1 84 ? 0.954 7.679 4.346 1.00 94.25 84 LYS A O 1
ATOM 671 N N . LYS A 1 85 ? 1.680 9.365 3.036 1.00 93.56 85 LYS A N 1
ATOM 672 C CA . LYS A 1 85 ? 1.008 10.432 3.792 1.00 93.56 85 LYS A CA 1
ATOM 673 C C . LYS A 1 85 ? -0.511 10.304 3.705 1.00 93.56 85 LYS A C 1
ATOM 675 O O . LYS A 1 85 ? -1.178 10.436 4.720 1.00 93.56 85 LYS A O 1
ATOM 680 N N . GLU A 1 86 ? -1.051 10.007 2.526 1.00 92.94 86 GLU A N 1
ATOM 681 C CA . GLU A 1 86 ? -2.496 9.816 2.333 1.00 92.94 86 GLU A CA 1
ATOM 682 C C . GLU A 1 86 ? -3.036 8.634 3.147 1.00 92.94 86 GLU A C 1
ATOM 684 O O . GLU A 1 86 ? -4.070 8.763 3.799 1.00 92.94 86 GLU A O 1
ATOM 689 N N . ILE A 1 87 ? -2.314 7.508 3.158 1.00 92.56 87 ILE A N 1
ATOM 690 C CA . ILE A 1 87 ? -2.656 6.337 3.979 1.00 92.56 87 ILE A CA 1
ATOM 691 C C . ILE A 1 87 ? -2.613 6.694 5.467 1.00 92.56 87 ILE A C 1
ATOM 693 O O . ILE A 1 87 ? -3.551 6.386 6.191 1.00 92.56 87 ILE A O 1
ATOM 697 N N . GLN A 1 88 ? -1.570 7.397 5.914 1.00 91.44 88 GLN A N 1
ATOM 698 C CA . GLN A 1 88 ? -1.438 7.800 7.313 1.00 91.44 88 GLN A CA 1
ATOM 699 C C . GLN A 1 88 ? -2.570 8.737 7.760 1.00 91.44 88 GLN A C 1
ATOM 701 O O . GLN A 1 88 ? -3.109 8.574 8.848 1.00 91.44 88 GLN A O 1
ATOM 706 N N . ILE A 1 89 ? -2.954 9.706 6.923 1.00 89.75 89 ILE A N 1
ATOM 707 C CA . ILE A 1 89 ? -4.087 10.600 7.207 1.00 89.75 89 ILE A CA 1
ATOM 708 C C . ILE A 1 89 ? -5.381 9.792 7.350 1.00 89.75 89 ILE A C 1
ATOM 710 O O . ILE A 1 89 ? -6.164 10.042 8.262 1.00 89.75 89 ILE A O 1
ATOM 714 N N . TYR A 1 90 ? -5.602 8.820 6.464 1.00 89.88 90 TYR A N 1
ATOM 715 C CA . TYR A 1 90 ? -6.774 7.952 6.523 1.00 89.88 90 TYR A CA 1
ATOM 716 C C . TYR A 1 90 ? -6.813 7.116 7.808 1.00 89.88 90 TYR A C 1
ATOM 718 O O . TYR A 1 90 ? -7.837 7.112 8.489 1.00 89.88 90 TYR A O 1
ATOM 726 N N . ASP A 1 91 ? -5.704 6.462 8.161 1.00 88.25 91 ASP A N 1
ATOM 727 C CA . ASP A 1 91 ? -5.618 5.633 9.367 1.00 88.25 91 ASP A CA 1
ATOM 728 C C . ASP A 1 91 ? -5.862 6.477 10.637 1.00 88.25 91 ASP A C 1
ATOM 730 O O . ASP A 1 91 ? -6.673 6.095 11.480 1.00 88.25 91 ASP A O 1
ATOM 734 N N . ASN A 1 92 ? -5.259 7.670 10.727 1.00 85.06 92 ASN A N 1
ATOM 735 C CA . ASN A 1 92 ? -5.463 8.587 11.854 1.00 85.06 92 ASN A CA 1
ATOM 736 C C . ASN A 1 92 ? -6.928 9.042 11.981 1.00 85.06 92 ASN A C 1
ATOM 738 O O . ASN A 1 92 ? -7.463 9.123 13.083 1.00 85.06 92 ASN A O 1
ATOM 742 N N . ASN A 1 93 ? -7.592 9.347 10.862 1.00 80.25 93 ASN A N 1
ATOM 743 C CA . ASN A 1 93 ? -8.989 9.788 10.887 1.00 80.25 93 ASN A CA 1
ATOM 744 C C . ASN A 1 93 ? -9.935 8.678 11.368 1.00 80.25 93 ASN A C 1
ATOM 746 O O . ASN A 1 93 ? -10.899 8.964 12.077 1.00 80.25 93 ASN A O 1
ATOM 750 N N . ILE A 1 94 ? -9.656 7.419 11.014 1.00 77.06 94 ILE A N 1
ATOM 751 C CA . ILE A 1 94 ? -10.413 6.266 11.524 1.00 77.06 94 ILE A CA 1
ATOM 752 C C . ILE A 1 94 ? -10.216 6.110 13.028 1.00 77.06 94 ILE A C 1
ATOM 754 O O . ILE A 1 94 ? -11.186 5.901 13.752 1.00 77.06 94 ILE A O 1
ATOM 758 N N . GLU A 1 95 ? -8.975 6.211 13.504 1.00 71.94 95 GLU A N 1
ATOM 759 C CA . GLU A 1 95 ? -8.667 6.080 14.930 1.00 71.94 95 GLU A CA 1
ATOM 760 C C . GLU A 1 95 ? -9.397 7.145 15.766 1.00 71.94 95 GLU A C 1
ATOM 762 O O . GLU A 1 95 ? -9.990 6.831 16.802 1.00 71.94 95 GLU A O 1
ATOM 767 N N . ILE A 1 96 ? -9.440 8.385 15.270 1.00 68.88 96 ILE A N 1
ATOM 768 C CA . ILE A 1 96 ? -10.175 9.487 15.903 1.00 68.88 96 ILE A CA 1
ATOM 769 C C . ILE A 1 96 ? -11.687 9.212 15.918 1.00 68.88 96 ILE A C 1
ATOM 771 O O . ILE A 1 96 ? -12.313 9.388 16.962 1.00 68.88 96 ILE A O 1
ATOM 775 N N . SER A 1 97 ? -12.270 8.756 14.801 1.00 68.25 97 SER A N 1
ATOM 776 C CA . SER A 1 97 ? -13.705 8.426 14.727 1.00 68.25 97 SER A CA 1
ATOM 777 C C . SER A 1 97 ? -14.082 7.359 15.751 1.00 68.25 97 SER A C 1
ATOM 779 O O . SER A 1 97 ? -14.948 7.591 16.586 1.00 68.25 97 SER A O 1
ATOM 781 N N . ASN A 1 98 ? -13.358 6.236 15.765 1.00 69.00 98 ASN A N 1
ATOM 782 C CA . ASN A 1 98 ? -13.645 5.127 16.675 1.00 69.00 98 ASN A CA 1
ATOM 783 C C . ASN A 1 98 ? -13.546 5.549 18.148 1.00 69.00 98 ASN A C 1
ATOM 785 O O . ASN A 1 98 ? -14.316 5.083 18.984 1.00 69.00 98 ASN A O 1
ATOM 789 N N . THR A 1 99 ? -12.595 6.426 18.480 1.00 68.88 99 THR A N 1
ATOM 790 C CA . THR A 1 99 ? -12.425 6.924 19.851 1.00 68.88 99 THR A CA 1
ATOM 791 C C . THR A 1 99 ? -13.610 7.789 20.282 1.00 68.88 99 THR A C 1
ATOM 793 O O . THR A 1 99 ? -14.079 7.667 21.413 1.00 68.88 99 THR A O 1
ATOM 796 N N . ASN A 1 100 ? -14.116 8.641 19.386 1.00 71.12 100 ASN A N 1
ATOM 797 C CA . ASN A 1 100 ? -15.295 9.462 19.660 1.00 71.12 100 ASN A CA 1
ATOM 798 C C . ASN A 1 100 ? -16.548 8.596 19.835 1.00 71.12 100 ASN A C 1
ATOM 800 O O . ASN A 1 100 ? -17.253 8.772 20.826 1.00 71.12 100 ASN A O 1
ATOM 804 N N . ASP A 1 101 ? -16.750 7.613 18.954 1.00 75.19 101 ASP A N 1
ATOM 805 C CA . ASP A 1 101 ? -17.901 6.705 19.004 1.00 75.19 101 ASP A CA 1
ATOM 806 C C . ASP A 1 101 ? -17.919 5.892 20.314 1.00 75.19 101 ASP A C 1
ATOM 808 O O . ASP A 1 101 ? -18.948 5.762 20.976 1.00 75.19 101 ASP A O 1
ATOM 812 N N . ILE A 1 102 ? -16.760 5.387 20.755 1.00 77.38 102 ILE A N 1
ATOM 813 C CA . ILE A 1 102 ? -16.636 4.666 22.033 1.00 77.38 102 ILE A CA 1
ATOM 814 C C . ILE A 1 102 ? -16.943 5.586 23.221 1.00 77.38 102 ILE A C 1
ATOM 816 O O . ILE A 1 102 ? -17.627 5.175 24.161 1.00 77.38 102 ILE A O 1
ATOM 820 N N . ASN A 1 103 ? -16.444 6.823 23.199 1.00 82.31 103 ASN A N 1
ATOM 821 C CA . ASN A 1 103 ? -16.686 7.778 24.278 1.00 82.31 103 ASN A CA 1
ATOM 822 C C . ASN A 1 103 ? -18.167 8.162 24.380 1.00 82.31 103 ASN A C 1
ATOM 824 O O . ASN A 1 103 ? -18.676 8.304 25.494 1.00 82.31 103 ASN A O 1
ATOM 828 N N . GLU A 1 104 ? -18.861 8.287 23.248 1.00 83.56 104 GLU A N 1
ATOM 829 C CA . GLU A 1 104 ? -20.302 8.539 23.203 1.00 83.56 104 GLU A CA 1
ATOM 830 C C . GLU A 1 104 ? -21.088 7.358 23.791 1.00 83.56 104 GLU A C 1
ATOM 832 O O . GLU A 1 104 ? -21.882 7.556 24.711 1.00 83.56 104 GLU A O 1
ATOM 837 N N . ILE A 1 105 ? -20.760 6.118 23.402 1.00 87.00 105 ILE A N 1
ATOM 838 C CA . ILE A 1 105 ? -21.368 4.901 23.974 1.00 87.00 105 ILE A CA 1
ATOM 839 C C . ILE A 1 105 ? -21.154 4.826 25.494 1.00 87.00 105 ILE A C 1
ATOM 841 O O . ILE A 1 105 ? -22.084 4.525 26.250 1.00 87.00 105 ILE A O 1
ATOM 845 N N . ILE A 1 106 ? -19.937 5.108 25.974 1.00 87.75 106 ILE A N 1
ATOM 846 C CA . ILE A 1 106 ? -19.628 5.120 27.413 1.00 87.75 106 ILE A CA 1
ATOM 847 C C . ILE A 1 106 ? -20.446 6.199 28.129 1.00 87.75 106 ILE A C 1
ATOM 849 O O . ILE A 1 106 ? -20.964 5.951 29.225 1.00 87.75 106 ILE A O 1
ATOM 853 N N . HIS A 1 107 ? -20.568 7.389 27.537 1.00 88.00 107 HIS A N 1
ATOM 854 C CA . HIS A 1 107 ? -21.351 8.481 28.102 1.00 88.00 107 HIS A CA 1
ATOM 855 C C . HIS A 1 107 ? -22.834 8.115 28.218 1.00 88.00 107 HIS A C 1
ATOM 857 O O . HIS A 1 107 ? -23.402 8.236 29.308 1.00 88.00 107 HIS A O 1
ATOM 863 N N . GLU A 1 108 ? -23.437 7.604 27.143 1.00 89.50 108 GLU A N 1
ATOM 864 C CA . GLU A 1 108 ? -24.838 7.172 27.128 1.00 89.50 108 GLU A CA 1
ATOM 865 C C . GLU A 1 108 ? -25.098 6.069 28.156 1.00 89.50 108 GLU A C 1
ATOM 867 O O . GLU A 1 108 ? -26.001 6.194 28.987 1.00 89.50 108 GLU A O 1
ATOM 872 N N . THR A 1 109 ? -24.248 5.040 28.182 1.00 88.31 109 THR A N 1
ATOM 873 C CA . THR A 1 109 ? -24.364 3.927 29.139 1.00 88.31 109 THR A CA 1
ATOM 874 C C . THR A 1 109 ? -24.257 4.426 30.583 1.00 88.31 109 THR A C 1
ATOM 876 O O . THR A 1 109 ? -25.022 4.022 31.460 1.00 88.31 109 THR A O 1
ATOM 879 N N . THR A 1 110 ? -23.339 5.360 30.848 1.00 91.75 110 THR A N 1
ATOM 880 C CA . THR A 1 110 ? -23.169 5.960 32.180 1.00 91.75 110 THR A CA 1
ATOM 881 C C . THR A 1 110 ? -24.403 6.760 32.597 1.00 91.75 110 THR A C 1
ATOM 883 O O . THR A 1 110 ? -24.792 6.735 33.768 1.00 91.75 110 THR A O 1
ATOM 886 N N . MET A 1 111 ? -25.026 7.481 31.663 1.00 91.69 111 MET A N 1
ATOM 887 C CA . MET A 1 111 ? -26.243 8.250 31.921 1.00 91.69 111 MET A CA 1
ATOM 888 C C . MET A 1 111 ? -27.445 7.342 32.198 1.00 91.69 111 MET A C 1
ATOM 890 O O . MET A 1 111 ? -28.152 7.580 33.179 1.00 91.69 111 MET A O 1
ATOM 894 N N . GLN A 1 112 ? -27.629 6.275 31.415 1.00 92.75 112 GLN A N 1
ATOM 895 C CA . GLN A 1 112 ? -28.681 5.277 31.642 1.00 92.75 112 GLN A CA 1
ATOM 896 C C . GLN A 1 112 ? -28.527 4.601 33.010 1.00 92.75 112 GLN A C 1
ATOM 898 O O . GLN A 1 112 ? -29.456 4.625 33.817 1.00 92.75 112 GLN A O 1
ATOM 903 N N . LEU A 1 113 ? -27.322 4.124 33.343 1.00 92.88 113 LEU A N 1
ATOM 904 C CA . LEU A 1 113 ? -27.050 3.512 34.648 1.00 92.88 113 LEU A CA 1
ATOM 905 C C . LEU A 1 113 ? -27.332 4.474 35.810 1.00 92.88 113 LEU A C 1
ATOM 907 O O . LEU A 1 113 ? -27.888 4.077 36.835 1.00 92.88 113 LEU A O 1
ATOM 911 N N . LYS A 1 114 ? -26.982 5.761 35.674 1.00 93.50 114 LYS A N 1
ATOM 912 C CA . LYS A 1 114 ? -27.301 6.771 36.697 1.00 93.50 114 LYS A CA 1
ATOM 913 C C . LYS A 1 114 ? -28.808 6.956 36.879 1.00 93.50 114 LYS A C 1
ATOM 915 O O . LYS A 1 114 ? -29.253 7.130 38.019 1.00 93.50 114 LYS A O 1
ATOM 920 N N . GLN A 1 115 ? -29.583 6.940 35.796 1.00 93.25 115 GLN A N 1
ATOM 921 C CA . GLN A 1 115 ? -31.042 7.048 35.859 1.00 93.25 115 GLN A CA 1
ATOM 922 C C . GLN A 1 115 ? -31.662 5.828 36.546 1.00 93.25 115 GLN A C 1
ATOM 924 O O . GLN A 1 115 ? -32.421 6.003 37.501 1.00 93.25 115 GLN A O 1
ATOM 929 N N . GLU A 1 116 ? -31.266 4.616 36.153 1.00 93.62 116 GLU A N 1
ATOM 930 C CA . GLU A 1 116 ? -31.745 3.367 36.760 1.00 93.62 116 GLU A CA 1
ATOM 931 C C . GLU A 1 116 ? -31.416 3.297 38.256 1.00 93.62 116 GLU A C 1
ATOM 933 O O . GLU A 1 116 ? -32.288 3.036 39.085 1.00 93.62 116 GLU A O 1
ATOM 938 N N . ILE A 1 117 ? -30.179 3.632 38.645 1.00 94.00 117 ILE A N 1
ATOM 939 C CA . ILE A 1 117 ? -29.779 3.683 40.061 1.00 94.00 117 ILE A CA 1
ATOM 940 C C . ILE A 1 117 ? -30.629 4.696 40.838 1.00 94.00 117 ILE A C 1
ATOM 942 O O . ILE A 1 117 ? -30.950 4.476 42.009 1.00 94.00 117 ILE A O 1
ATOM 946 N N . THR A 1 118 ? -30.986 5.820 40.218 1.00 94.00 118 THR A N 1
ATOM 947 C CA . THR A 1 118 ? -31.815 6.847 40.860 1.00 94.00 118 THR A CA 1
ATOM 948 C C . THR A 1 118 ? -33.249 6.360 41.061 1.00 94.00 118 THR A C 1
ATOM 950 O O . THR A 1 118 ? -33.784 6.533 42.158 1.00 94.00 118 THR A O 1
ATOM 953 N N . GLN A 1 119 ? -33.841 5.700 40.062 1.00 94.44 119 GLN A N 1
ATOM 954 C CA . GLN A 1 119 ? -35.161 5.070 40.183 1.00 94.44 119 GLN A CA 1
ATOM 955 C C . GLN A 1 119 ? -35.170 3.995 41.273 1.00 94.44 119 GLN A C 1
ATOM 957 O O . GLN A 1 119 ? -35.982 4.071 42.195 1.00 94.44 119 GLN A O 1
ATOM 962 N N . LEU A 1 120 ? -34.196 3.081 41.267 1.00 95.12 120 LEU A N 1
ATOM 963 C CA . LEU A 1 120 ? -34.074 2.043 42.296 1.00 95.12 120 LEU A CA 1
ATOM 964 C C . LEU A 1 120 ? -33.945 2.640 43.704 1.00 95.12 120 LEU A C 1
ATOM 966 O O . LEU A 1 120 ? -34.562 2.161 44.658 1.00 95.12 120 LEU A O 1
ATOM 970 N N . LYS A 1 121 ? -33.178 3.727 43.864 1.00 94.19 121 LYS A N 1
ATOM 971 C CA . LYS A 1 121 ? -33.084 4.437 45.150 1.00 94.19 121 LYS A CA 1
ATOM 972 C C . LYS A 1 121 ? -34.432 5.006 45.595 1.00 94.19 121 LYS A C 1
ATOM 974 O O . LYS A 1 121 ? -34.744 4.932 46.785 1.00 94.19 121 LYS A O 1
ATOM 979 N N . GLN A 1 122 ? -35.217 5.569 44.678 1.00 93.81 122 GLN A N 1
ATOM 980 C CA . GLN A 1 122 ? -36.551 6.092 44.981 1.00 93.81 122 GLN A CA 1
ATOM 981 C C . GLN A 1 122 ? -37.518 4.973 45.380 1.00 93.81 122 GLN A C 1
ATOM 983 O O . GLN A 1 122 ? -38.204 5.105 46.395 1.00 93.81 122 GLN A O 1
ATOM 988 N N . GLU A 1 123 ? -37.518 3.853 44.659 1.00 93.94 123 GLU A N 1
ATOM 989 C CA . GLU A 1 123 ? -38.335 2.679 44.987 1.00 93.94 123 GLU A CA 1
ATOM 990 C C . GLU A 1 123 ? -37.995 2.119 46.373 1.00 93.94 123 GLU A C 1
ATOM 992 O O . GLU A 1 123 ? -38.888 1.882 47.188 1.00 93.94 123 GLU A O 1
ATOM 997 N N . ILE A 1 124 ? -36.703 1.999 46.707 1.00 94.38 124 ILE A N 1
ATOM 998 C CA . ILE A 1 124 ? -36.259 1.571 48.043 1.00 94.38 124 ILE A CA 1
ATOM 999 C C . ILE A 1 124 ? -36.780 2.520 49.131 1.00 94.38 124 ILE A C 1
ATOM 1001 O O . ILE A 1 124 ? -37.189 2.066 50.203 1.00 94.38 124 ILE A O 1
ATOM 1005 N N . ILE A 1 125 ? -36.764 3.835 48.892 1.00 94.31 125 ILE A N 1
ATOM 1006 C CA . ILE A 1 125 ? -37.297 4.819 49.845 1.00 94.31 125 ILE A CA 1
ATOM 1007 C C . ILE A 1 125 ? -38.804 4.619 50.038 1.00 94.31 125 ILE A C 1
ATOM 1009 O O . ILE A 1 125 ? -39.264 4.582 51.183 1.00 94.31 125 ILE A O 1
ATOM 1013 N N . GLN A 1 126 ? -39.561 4.450 48.952 1.00 93.06 126 GLN A N 1
ATOM 1014 C CA . GLN A 1 126 ? -41.007 4.227 49.009 1.00 93.06 126 GLN A CA 1
ATOM 1015 C C . GLN A 1 126 ? -41.349 2.926 49.743 1.00 93.06 126 GLN A C 1
ATOM 1017 O O . GLN A 1 126 ? -42.157 2.942 50.671 1.00 93.06 126 GLN A O 1
ATOM 1022 N N . LEU A 1 127 ? -40.675 1.818 49.419 1.00 92.38 127 LEU A N 1
ATOM 1023 C CA . LEU A 1 127 ? -40.855 0.533 50.103 1.00 92.38 127 LEU A CA 1
ATOM 1024 C C . LEU A 1 127 ? -40.583 0.650 51.608 1.00 92.38 127 LEU A C 1
ATOM 1026 O O . LEU A 1 127 ? -41.387 0.192 52.423 1.00 92.38 127 LEU A O 1
ATOM 1030 N N . LYS A 1 128 ? -39.5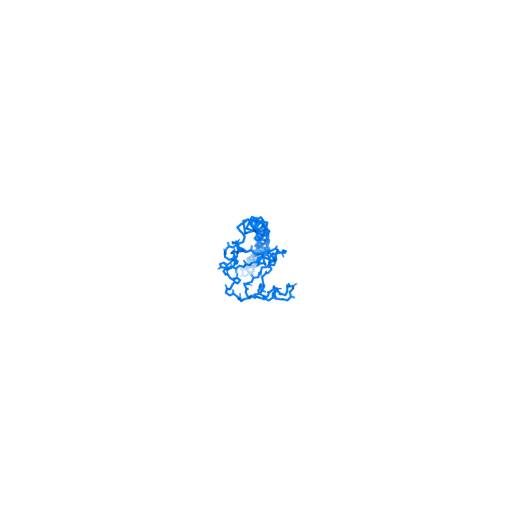00 1.335 52.001 1.00 91.44 128 LYS A N 1
ATOM 1031 C CA . LYS A 1 128 ? -39.189 1.589 53.418 1.00 91.44 128 LYS A CA 1
ATOM 1032 C C . LYS A 1 128 ? -40.289 2.386 54.124 1.00 91.44 128 LYS A C 1
ATOM 1034 O O . LYS A 1 128 ? -40.581 2.113 55.289 1.00 91.44 128 LYS A O 1
ATOM 1039 N N . GLN A 1 129 ? -40.892 3.369 53.456 1.00 89.94 129 GLN A N 1
ATOM 1040 C CA . GLN A 1 129 ? -42.005 4.141 54.015 1.00 89.94 129 GLN A CA 1
ATOM 1041 C C . GLN A 1 129 ? -43.269 3.288 54.173 1.00 89.94 129 GLN A C 1
ATOM 1043 O O . GLN A 1 129 ? -43.925 3.369 55.213 1.00 89.94 129 GLN A O 1
ATOM 1048 N N . THR A 1 130 ? -43.589 2.450 53.187 1.00 89.62 130 THR A N 1
ATOM 1049 C CA . THR A 1 130 ? -44.748 1.546 53.227 1.00 89.62 130 THR A CA 1
ATOM 1050 C C . THR A 1 130 ? -44.634 0.537 54.368 1.00 89.62 130 THR A C 1
ATOM 1052 O O . THR A 1 130 ? -45.569 0.409 55.157 1.00 89.62 130 THR A O 1
ATOM 1055 N N . ILE A 1 131 ? -43.464 -0.093 54.535 1.00 89.00 131 ILE A N 1
ATOM 1056 C CA . ILE A 1 131 ? -43.199 -1.031 55.639 1.00 89.00 131 ILE A CA 1
ATOM 1057 C C . ILE A 1 131 ? -43.384 -0.342 56.998 1.00 89.00 131 ILE A C 1
ATOM 1059 O O . ILE A 1 131 ? -44.067 -0.872 57.873 1.00 89.00 131 ILE A O 1
ATOM 1063 N N . LYS A 1 132 ? -42.838 0.872 57.179 1.00 84.06 132 LYS A N 1
ATOM 1064 C CA . LYS A 1 132 ? -43.015 1.634 58.430 1.00 84.06 132 LYS A CA 1
ATOM 1065 C C . LYS A 1 132 ? -44.487 1.911 58.744 1.00 84.06 132 LYS A C 1
ATOM 1067 O O . LYS A 1 132 ? -44.883 1.792 59.900 1.00 84.06 132 LYS A O 1
ATOM 1072 N N . LYS A 1 133 ? -45.293 2.269 57.737 1.00 81.00 133 LYS A N 1
ATOM 1073 C CA . LYS A 1 133 ? -46.734 2.511 57.917 1.00 81.00 133 LYS A CA 1
ATOM 1074 C C . LYS A 1 133 ? -47.476 1.237 58.331 1.00 81.00 133 LYS A C 1
ATOM 1076 O O . LYS A 1 133 ? -48.264 1.299 59.266 1.00 81.00 133 LYS A O 1
ATOM 1081 N N . GLN A 1 134 ? -47.186 0.104 57.688 1.00 77.81 134 GLN A N 1
ATOM 1082 C CA . GLN A 1 134 ? -47.831 -1.183 57.984 1.00 77.81 134 GLN A CA 1
ATOM 1083 C C . GLN A 1 134 ? -47.514 -1.705 59.392 1.00 77.81 134 GLN A C 1
ATOM 1085 O O . GLN A 1 134 ? -48.413 -2.173 60.089 1.00 77.81 134 GLN A O 1
ATOM 1090 N N . ILE A 1 135 ? -46.260 -1.572 59.842 1.00 75.50 135 ILE A N 1
ATOM 1091 C CA . ILE A 1 135 ? -45.868 -1.934 61.214 1.00 75.50 135 ILE A CA 1
ATOM 1092 C C . ILE A 1 135 ? -46.663 -1.099 62.228 1.00 75.50 135 ILE A C 1
ATOM 1094 O O . ILE A 1 135 ? -47.205 -1.654 63.180 1.00 75.50 135 ILE A O 1
ATOM 1098 N N . PHE A 1 136 ? -46.792 0.211 61.993 1.00 63.66 136 PHE A N 1
ATOM 1099 C CA . PHE A 1 136 ? -47.497 1.133 62.890 1.00 63.66 136 PHE A CA 1
ATOM 1100 C C . PHE A 1 136 ? -49.014 0.877 62.967 1.00 63.66 136 PHE A C 1
ATOM 1102 O O . PHE A 1 136 ? -49.626 1.101 64.007 1.00 63.66 136 PHE A O 1
ATOM 1109 N N . THR A 1 137 ? -49.635 0.385 61.890 1.00 63.16 137 THR A N 1
ATOM 1110 C CA . THR A 1 137 ? -51.058 -0.001 61.880 1.00 63.16 137 THR A CA 1
ATOM 1111 C C . THR A 1 137 ? -51.348 -1.349 62.543 1.00 63.16 137 THR A C 1
ATOM 1113 O O . THR A 1 137 ? -52.487 -1.575 62.927 1.00 63.16 137 THR A O 1
ATOM 1116 N N . HIS A 1 138 ? -50.357 -2.233 62.699 1.00 56.41 138 HIS A N 1
ATOM 1117 C CA . HIS A 1 138 ? -50.516 -3.541 63.357 1.00 56.41 138 HIS A CA 1
ATOM 1118 C C . HIS A 1 138 ? -50.117 -3.554 64.842 1.00 56.41 138 HIS A C 1
ATOM 1120 O O . HIS A 1 138 ? -50.243 -4.585 65.494 1.00 56.41 138 HIS A O 1
ATOM 1126 N N . THR A 1 139 ? -49.628 -2.433 65.382 1.00 53.38 139 THR A N 1
ATOM 1127 C CA . THR A 1 139 ? -49.262 -2.284 66.808 1.00 53.38 139 THR A CA 1
ATOM 1128 C C . THR A 1 139 ? -50.272 -1.461 67.620 1.00 53.38 139 THR A C 1
ATOM 1130 O O . THR A 1 139 ? -50.010 -1.148 68.780 1.00 53.38 139 THR A O 1
ATOM 1133 N N . LYS A 1 140 ? -51.420 -1.120 67.029 1.00 46.56 140 LYS A N 1
ATOM 1134 C CA . LYS A 1 140 ? -52.571 -0.477 67.678 1.00 46.56 140 LYS A CA 1
ATOM 1135 C C . LYS A 1 140 ? -53.724 -1.463 67.773 1.00 46.56 140 LYS A C 1
ATOM 1137 O O . LYS A 1 140 ? -54.445 -1.380 68.787 1.00 46.56 140 LYS A O 1
#

pLDDT: mean 90.37, std 9.32, range [46.56, 97.75]

Secondary structure (DSSP, 8-state):
-EEETTEEEE-HHHHHHHHHHHH-----HHHHHHHHHHTT--EEETTEEEEEGGGTGGGGS-SSSHHHHHHHHHHHHHHHHHHHHHHHHHHHHHHHHHHHHHHHHHHHHHHHHHHHHHHHHHHHHHHHHHHHHHHHHS--